Protein AF-A0A5K1DM13-F1 (afdb_monomer_lite)

Sequence (111 aa):
MDKWRLPLTCLCFLAPALALMVAAVEAAPPAVKAPAAAAAARHYVLVHGSGHGAWCWYKVHNLLRRAGQKVTALDLTSAGISPIDPNSVLTFPYYNKPLIDFLASLPPNEK

InterPro domains:
  IPR000073 Alpha/beta hydrolase fold-1 [PF12697] (45-106)
  IPR029058 Alpha/Beta hydrolase fold [G3DSA:3.40.50.1820] (37-111)
  IPR029058 Alpha/Beta hydrolase fold [SSF53474] (41-107)
  IPR045889 Methylesterase/Alpha-hydroxynitrile lyase [PTHR10992] (42-111)

Foldseek 3Di:
DDPPPDDPVPPPPPDPPPVVVVVVVPPDDPPPPPPPDPPPAAEAEAEDDPPAFLVVCVVVQVSSVVVVHHYDGGGFAPHDPHPHPPVVQPDPCNRCVRVVVVVVPDDPVRD

Secondary structure (DSSP, 8-state):
--TT---GGGSSSS-STTHHHHHTT--PPP------------EEEEE--TT--GGGGHHHHHHHHHTT-EEEEEPPTTSTT--S-GGG--SHHHHTHHHHHHHHHS-TT--

Structure (mmCIF, N/CA/C/O backbone):
data_AF-A0A5K1DM13-F1
#
_entry.id   AF-A0A5K1DM13-F1
#
loop_
_atom_site.group_PDB
_atom_site.id
_atom_site.type_symbol
_atom_site.label_atom_id
_atom_site.label_alt_id
_atom_site.label_comp_id
_atom_site.label_asym_id
_atom_site.label_entity_id
_atom_site.label_seq_id
_atom_site.pdbx_PDB_ins_code
_atom_site.Cartn_x
_atom_site.Cartn_y
_atom_site.Cartn_z
_atom_site.occupancy
_atom_site.B_iso_or_equiv
_atom_site.auth_seq_id
_atom_site.auth_comp_id
_atom_site.auth_asym_id
_atom_site.auth_atom_id
_atom_site.pdbx_PDB_model_num
ATOM 1 N N . MET A 1 1 ? -38.037 -23.693 -50.638 1.00 44.75 1 MET A N 1
ATOM 2 C CA . MET A 1 1 ? -36.674 -24.294 -50.673 1.00 44.75 1 MET A CA 1
ATOM 3 C C . MET A 1 1 ? -35.967 -23.835 -49.415 1.00 44.75 1 MET A C 1
ATOM 5 O O . MET A 1 1 ? -35.132 -22.940 -49.424 1.00 44.75 1 MET A O 1
ATOM 9 N N . ASP A 1 2 ? -36.386 -24.448 -48.316 1.00 42.16 2 ASP A N 1
ATOM 10 C CA . ASP A 1 2 ? -36.266 -23.923 -46.960 1.00 42.16 2 ASP A CA 1
ATOM 11 C C . ASP A 1 2 ? -35.182 -24.718 -46.238 1.00 42.16 2 ASP A C 1
ATOM 13 O O . ASP A 1 2 ? -35.449 -25.649 -45.483 1.00 42.16 2 ASP A O 1
ATOM 17 N N . LYS A 1 3 ? -33.923 -24.402 -46.553 1.00 56.06 3 LYS A N 1
ATOM 18 C CA . LYS A 1 3 ? -32.750 -25.182 -46.122 1.00 56.06 3 LYS A CA 1
ATOM 19 C C . LYS A 1 3 ? -32.118 -24.708 -44.805 1.00 56.06 3 LYS A C 1
ATOM 21 O O . LYS A 1 3 ? -30.935 -24.940 -44.598 1.00 56.06 3 LYS A O 1
ATOM 26 N N . TRP A 1 4 ? -32.878 -24.070 -43.910 1.00 48.12 4 TRP A N 1
ATOM 27 C CA . TRP A 1 4 ? -32.335 -23.556 -42.637 1.00 48.12 4 TRP A CA 1
ATOM 28 C C . TRP A 1 4 ? -33.182 -23.853 -41.393 1.00 48.12 4 TRP A C 1
ATOM 30 O O . TRP A 1 4 ? -33.021 -23.210 -40.360 1.00 48.12 4 TRP A O 1
ATOM 40 N N . ARG A 1 5 ? -34.040 -24.880 -41.433 1.00 51.00 5 ARG A N 1
ATOM 41 C CA . ARG A 1 5 ? -34.541 -25.506 -40.199 1.00 51.00 5 ARG A CA 1
ATOM 42 C C . ARG A 1 5 ? -33.532 -26.546 -39.714 1.00 51.00 5 ARG A C 1
ATOM 44 O O . ARG A 1 5 ? -33.714 -27.741 -39.917 1.00 51.00 5 ARG A O 1
ATOM 51 N N . LEU A 1 6 ? -32.452 -26.075 -39.097 1.00 52.53 6 LEU A N 1
ATOM 52 C CA . LEU A 1 6 ? -31.600 -26.924 -38.266 1.00 52.53 6 LEU A CA 1
ATOM 53 C C . LEU A 1 6 ? -32.337 -27.201 -36.939 1.00 52.53 6 LEU A C 1
ATOM 55 O O . LEU A 1 6 ? -32.936 -26.280 -36.379 1.00 52.53 6 LEU A O 1
ATOM 59 N N . PRO A 1 7 ? -32.356 -28.454 -36.452 1.00 45.19 7 PRO A N 1
ATOM 60 C CA . PRO A 1 7 ? -33.084 -28.829 -35.245 1.00 45.19 7 PRO A CA 1
ATOM 61 C C . PRO A 1 7 ? -32.491 -28.144 -34.007 1.00 45.19 7 PRO A C 1
ATOM 63 O O . PRO A 1 7 ? -31.273 -28.027 -33.864 1.00 45.19 7 PRO A O 1
ATOM 66 N N . LEU A 1 8 ? -33.370 -27.741 -33.082 1.00 54.38 8 LEU A N 1
ATOM 67 C CA . LEU A 1 8 ? -33.065 -27.099 -31.790 1.00 54.38 8 LEU A CA 1
ATOM 68 C C . LEU A 1 8 ? -32.115 -27.902 -30.871 1.00 54.38 8 LEU A C 1
ATOM 70 O O . LEU A 1 8 ? -31.798 -27.465 -29.771 1.00 54.38 8 LEU A O 1
ATOM 74 N N . THR A 1 9 ? -31.633 -29.060 -31.310 1.00 53.44 9 THR A N 1
ATOM 75 C CA . THR A 1 9 ? -30.739 -29.957 -30.575 1.00 53.44 9 THR A CA 1
ATOM 76 C C . THR A 1 9 ? -29.260 -29.556 -30.641 1.00 53.44 9 THR A C 1
ATOM 78 O O . THR A 1 9 ? -28.455 -30.135 -29.920 1.00 53.44 9 THR A O 1
ATOM 81 N N . CYS A 1 10 ? -28.876 -28.562 -31.453 1.00 50.81 10 CYS A N 1
ATOM 82 C CA . CYS A 1 10 ? -27.486 -28.079 -31.539 1.00 50.81 10 CYS A CA 1
ATOM 83 C C . CYS A 1 10 ? -27.151 -26.885 -30.623 1.00 50.81 10 CYS A C 1
ATOM 85 O O . CYS A 1 10 ? -26.001 -26.456 -30.604 1.00 50.81 10 CYS A O 1
ATOM 87 N N . LEU A 1 11 ? -28.100 -26.363 -29.834 1.00 55.12 11 LEU A N 1
ATOM 88 C CA . LEU A 1 11 ? -27.877 -25.186 -28.976 1.00 55.12 11 LEU A CA 1
ATOM 89 C C . LEU A 1 11 ? -27.664 -25.509 -27.482 1.00 55.12 11 LEU A C 1
ATOM 91 O O 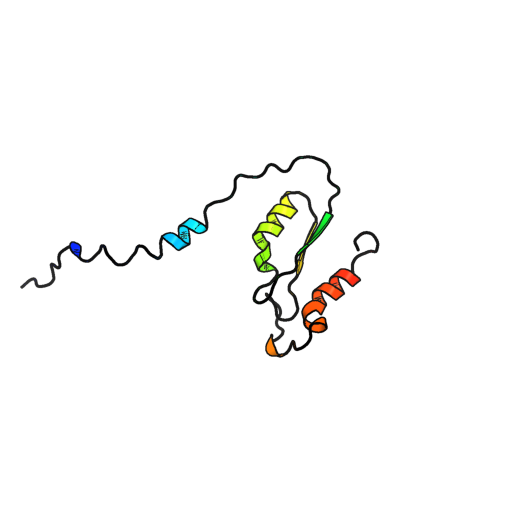. LEU A 1 11 ? -27.847 -24.636 -26.639 1.00 55.12 11 LEU A O 1
ATOM 95 N N . CYS A 1 12 ? -27.285 -26.745 -27.132 1.00 55.03 12 CYS A N 1
ATOM 96 C CA . CYS A 1 12 ? -27.191 -27.179 -25.727 1.00 55.03 12 CYS A CA 1
ATOM 97 C C . CYS A 1 12 ? -25.807 -27.661 -25.253 1.00 55.03 12 CYS A C 1
ATOM 99 O O . CYS A 1 12 ? -25.714 -28.135 -24.128 1.00 55.03 12 CYS A O 1
ATOM 101 N N . PHE A 1 13 ? -24.723 -27.525 -26.030 1.00 50.12 13 PHE A N 1
ATOM 102 C CA . PHE A 1 13 ? -23.422 -28.108 -25.636 1.00 50.12 13 PHE A CA 1
ATOM 103 C C . PHE A 1 13 ? -22.211 -27.167 -25.5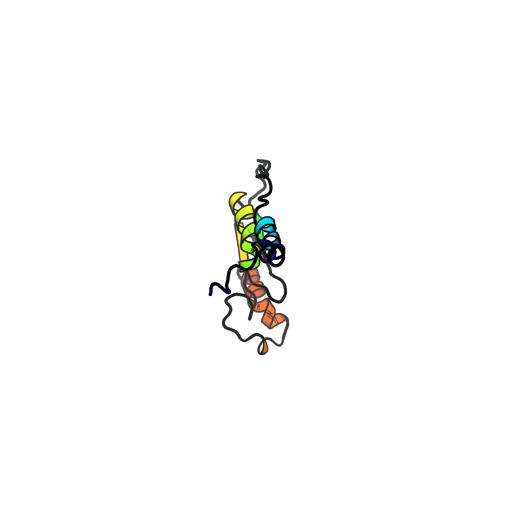69 1.00 50.12 13 PHE A C 1
ATOM 105 O O . PHE A 1 13 ? -21.089 -27.647 -25.460 1.00 50.12 13 PHE A O 1
ATOM 112 N N . LEU A 1 14 ? -22.390 -25.843 -25.540 1.00 54.66 14 LEU A N 1
ATOM 113 C CA . LEU A 1 14 ? -21.250 -24.907 -25.493 1.00 54.66 14 LEU A CA 1
ATOM 114 C C . LEU A 1 14 ? -21.439 -23.722 -24.531 1.00 54.66 14 LEU A C 1
ATOM 116 O O . LEU A 1 14 ? -21.073 -22.597 -24.854 1.00 54.66 14 LEU A O 1
ATOM 120 N N . ALA A 1 15 ? -21.985 -23.958 -23.330 1.00 54.28 15 ALA A N 1
ATOM 121 C CA . ALA A 1 15 ? -22.009 -22.919 -22.291 1.00 54.28 15 ALA A CA 1
ATOM 122 C C . ALA A 1 15 ? -22.074 -23.371 -20.805 1.00 54.28 15 ALA A C 1
ATOM 124 O O . ALA A 1 15 ? -22.755 -22.693 -20.040 1.00 54.28 15 ALA A O 1
ATOM 125 N N . PRO A 1 16 ? -21.388 -24.425 -20.299 1.00 51.12 16 PRO A N 1
ATOM 126 C CA . PRO A 1 16 ? -21.327 -24.615 -18.844 1.00 51.12 16 PRO A CA 1
ATOM 127 C C . PRO A 1 16 ? -20.092 -23.974 -18.182 1.00 51.12 16 PRO A C 1
ATOM 129 O O . PRO A 1 16 ? -20.058 -23.849 -16.964 1.00 51.12 16 PRO A O 1
ATOM 132 N N . ALA A 1 17 ? -19.079 -23.529 -18.936 1.00 53.72 17 ALA A N 1
ATOM 133 C CA . ALA A 1 17 ? -17.813 -23.095 -18.331 1.00 53.72 17 ALA A CA 1
ATOM 134 C C . ALA A 1 17 ? -17.804 -21.645 -17.805 1.00 53.72 17 ALA A C 1
ATOM 136 O O . ALA A 1 17 ? -17.032 -21.337 -16.901 1.00 53.72 17 ALA A O 1
ATOM 137 N N . LEU A 1 18 ? -18.660 -20.752 -18.319 1.00 51.59 18 LEU A N 1
ATOM 138 C CA . LEU A 1 18 ? -18.643 -19.340 -17.903 1.00 51.59 18 LEU A CA 1
ATOM 139 C C . LEU A 1 18 ? -19.599 -19.028 -16.737 1.00 51.59 18 LEU A C 1
ATOM 141 O O . LEU A 1 18 ? -19.387 -18.058 -16.015 1.00 51.59 18 LEU A O 1
ATOM 145 N N . ALA A 1 19 ? -20.596 -19.882 -16.481 1.00 48.31 19 ALA A N 1
ATOM 146 C CA . ALA A 1 19 ? -21.494 -19.727 -15.332 1.00 48.31 19 ALA A CA 1
ATOM 147 C C . ALA A 1 19 ? -20.812 -20.063 -13.988 1.00 48.31 19 ALA A C 1
ATOM 149 O O . ALA A 1 19 ? -21.194 -19.526 -12.949 1.00 48.31 19 ALA A O 1
ATOM 150 N N . LEU A 1 20 ? -19.760 -20.892 -13.998 1.00 44.53 20 LEU A N 1
ATOM 151 C CA . LEU A 1 20 ? -19.045 -21.276 -12.776 1.00 44.53 20 LEU A CA 1
ATOM 152 C C . LEU A 1 20 ? -18.104 -20.175 -12.254 1.00 44.53 20 LEU A C 1
ATOM 154 O O . LEU A 1 20 ? -17.823 -20.126 -11.060 1.00 44.53 20 LEU A O 1
ATOM 158 N N . MET A 1 21 ? -17.669 -19.247 -13.112 1.00 45.84 21 MET A N 1
ATOM 159 C CA . MET A 1 21 ? -16.807 -18.135 -12.689 1.00 45.84 21 MET A CA 1
ATOM 160 C C . MET A 1 21 ? -17.585 -16.970 -12.056 1.00 45.84 21 MET A C 1
ATOM 162 O O . MET A 1 21 ? -17.007 -16.210 -11.285 1.00 45.84 21 MET A O 1
ATOM 166 N N . VAL A 1 22 ? -18.895 -16.848 -12.315 1.00 53.75 22 VAL A N 1
ATOM 167 C CA . VAL A 1 22 ? -19.738 -15.797 -11.709 1.00 53.75 22 VAL A CA 1
ATOM 168 C C . VAL A 1 22 ? -20.263 -16.212 -10.328 1.00 53.75 22 VAL A C 1
ATOM 170 O O . VAL A 1 22 ? -20.298 -15.390 -9.417 1.00 53.75 22 VAL A O 1
ATOM 173 N N . ALA A 1 23 ? -20.580 -17.493 -10.107 1.00 47.44 23 ALA A N 1
ATOM 174 C CA . ALA A 1 23 ? -21.112 -17.960 -8.820 1.00 47.44 23 ALA A CA 1
ATOM 175 C C . ALA A 1 23 ? -20.086 -17.940 -7.665 1.00 47.44 23 ALA A C 1
ATOM 177 O O . ALA A 1 23 ? -20.467 -17.836 -6.501 1.00 47.44 23 ALA A O 1
ATOM 178 N N . ALA A 1 24 ? -18.781 -17.985 -7.957 1.00 48.62 24 ALA A N 1
ATOM 179 C CA . ALA A 1 24 ? -17.738 -17.924 -6.926 1.00 48.62 24 ALA A CA 1
ATOM 180 C C . ALA A 1 24 ? -17.545 -16.513 -6.322 1.00 48.62 24 ALA A C 1
ATOM 182 O O . ALA A 1 24 ? -16.885 -16.366 -5.293 1.00 48.62 24 ALA A O 1
ATOM 183 N N . VAL A 1 25 ? -18.123 -15.474 -6.939 1.00 49.62 25 VAL A N 1
ATOM 184 C CA . VAL A 1 25 ? -18.057 -14.078 -6.468 1.00 49.62 25 VAL A CA 1
ATOM 185 C C . VAL A 1 25 ? -19.177 -13.716 -5.485 1.00 49.62 25 VAL A C 1
ATOM 187 O O . VAL A 1 25 ? -19.100 -12.659 -4.863 1.00 49.62 25 VAL A O 1
ATOM 190 N N . GLU A 1 26 ? -20.168 -14.584 -5.263 1.00 48.12 26 GLU A N 1
ATOM 191 C CA . GLU A 1 26 ? -21.344 -14.257 -4.443 1.00 48.12 26 GLU A CA 1
ATOM 192 C C . GLU A 1 26 ? -21.611 -15.274 -3.328 1.00 48.12 26 GLU A C 1
ATOM 194 O O . GLU A 1 26 ? -22.731 -15.690 -3.066 1.00 48.12 26 GLU A O 1
ATOM 199 N N . ALA A 1 27 ? -20.559 -15.649 -2.606 1.00 43.78 27 ALA A N 1
ATOM 200 C CA . ALA A 1 27 ? -20.708 -16.104 -1.230 1.00 43.78 27 ALA A CA 1
ATOM 201 C C . ALA A 1 27 ? -20.093 -15.038 -0.321 1.00 43.78 27 ALA A C 1
ATOM 203 O O . ALA A 1 27 ? -18.929 -15.114 0.077 1.00 43.78 27 ALA A O 1
ATOM 204 N N . ALA A 1 28 ? -20.868 -13.989 -0.036 1.00 51.25 28 ALA A N 1
ATOM 205 C CA . ALA A 1 28 ? -20.548 -13.088 1.059 1.00 51.25 28 ALA A CA 1
ATOM 206 C C . ALA A 1 28 ? -20.591 -13.912 2.359 1.00 51.25 28 ALA A C 1
ATOM 208 O O . ALA A 1 28 ? -21.643 -14.475 2.673 1.00 51.25 28 ALA A O 1
ATOM 209 N N . PRO A 1 29 ? -19.484 -14.035 3.115 1.00 63.75 29 PRO A N 1
ATOM 210 C CA . PRO A 1 29 ? -19.546 -14.694 4.409 1.00 63.75 29 PRO A CA 1
ATOM 211 C C . PRO A 1 29 ? -20.544 -13.949 5.310 1.00 63.75 29 PRO A C 1
ATOM 213 O O . PRO A 1 29 ? -20.668 -12.721 5.195 1.00 63.75 29 PRO A O 1
ATOM 216 N N . PRO A 1 30 ? -21.258 -14.659 6.205 1.00 50.00 30 PRO A N 1
ATOM 217 C CA . PRO A 1 30 ? -22.161 -14.024 7.154 1.00 50.00 30 PRO A CA 1
ATOM 218 C C . PRO A 1 30 ? -21.398 -12.941 7.913 1.00 50.00 30 PRO A C 1
ATOM 220 O O . PRO A 1 30 ? -20.237 -13.130 8.282 1.00 50.00 30 PRO A O 1
ATOM 223 N N . ALA A 1 31 ? -22.042 -11.789 8.109 1.00 58.72 31 ALA A N 1
ATOM 224 C CA . ALA A 1 31 ? -21.478 -10.679 8.857 1.00 58.72 31 ALA A CA 1
ATOM 225 C C . ALA A 1 31 ? -21.026 -11.179 10.235 1.00 58.72 31 ALA A C 1
ATOM 227 O O . ALA A 1 31 ? -21.840 -11.388 11.134 1.00 58.72 31 ALA A O 1
ATOM 228 N N . VAL A 1 32 ? -19.718 -11.386 10.394 1.00 51.97 32 VAL A N 1
ATOM 229 C CA . VAL A 1 32 ? -19.114 -11.664 11.690 1.00 51.97 32 VAL A CA 1
ATOM 230 C C . VAL A 1 32 ? -19.376 -10.424 12.533 1.00 51.97 32 VAL A C 1
ATOM 232 O O . VAL A 1 32 ? -18.785 -9.367 12.306 1.00 51.97 32 VAL A O 1
ATOM 235 N N . LYS A 1 33 ? -20.318 -10.527 13.473 1.00 50.03 33 LYS A N 1
ATOM 236 C CA . LYS A 1 33 ? -20.508 -9.513 14.503 1.00 50.03 33 LYS A CA 1
ATOM 237 C C . LYS A 1 33 ? -19.242 -9.549 15.348 1.00 50.03 33 LYS A C 1
ATOM 239 O O . LYS A 1 33 ? -19.056 -10.465 16.145 1.00 50.03 33 LYS A O 1
ATOM 244 N N . ALA A 1 34 ? -18.340 -8.604 15.092 1.00 53.25 34 ALA A N 1
ATOM 245 C CA . ALA A 1 34 ? -17.117 -8.472 15.862 1.00 53.25 34 ALA A CA 1
ATOM 246 C C . ALA A 1 34 ? -17.496 -8.391 17.351 1.00 53.25 34 ALA A C 1
ATOM 248 O O . ALA A 1 34 ? -18.416 -7.634 17.690 1.00 53.25 34 ALA A O 1
ATOM 249 N N . PRO A 1 35 ? -16.861 -9.178 18.236 1.00 50.19 35 PRO A N 1
ATOM 250 C CA . PRO A 1 35 ? -17.095 -9.035 19.659 1.00 50.19 35 PRO A CA 1
ATOM 251 C C . PRO A 1 35 ? -16.763 -7.596 20.054 1.00 50.19 35 PRO A C 1
ATOM 253 O O . PRO A 1 35 ? -15.656 -7.111 19.823 1.00 50.19 35 PRO A O 1
ATOM 256 N N . ALA A 1 36 ? -17.753 -6.912 20.627 1.00 53.78 36 ALA A N 1
ATOM 257 C CA . ALA A 1 36 ? -17.595 -5.609 21.247 1.00 53.78 36 ALA A CA 1
ATOM 258 C C . ALA A 1 36 ? -16.839 -5.784 22.571 1.00 53.78 36 ALA A C 1
ATOM 260 O O . ALA A 1 36 ? -17.405 -5.701 23.654 1.00 53.78 36 ALA A O 1
ATOM 261 N N . ALA A 1 37 ? -15.550 -6.081 22.473 1.00 50.28 37 ALA A N 1
ATOM 262 C CA . ALA A 1 37 ? -14.594 -5.761 23.512 1.00 50.28 37 ALA A CA 1
ATOM 263 C C . ALA A 1 37 ? -13.801 -4.572 22.981 1.00 50.28 37 ALA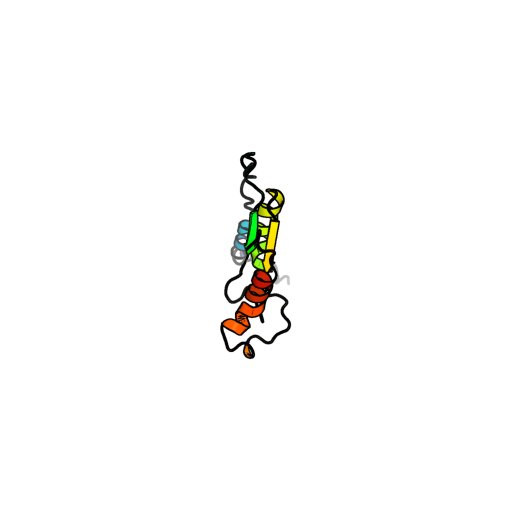 A C 1
ATOM 265 O O . ALA A 1 37 ? -13.390 -4.583 21.821 1.00 50.28 37 ALA A O 1
ATOM 266 N N . ALA A 1 38 ? -13.619 -3.543 23.804 1.00 52.84 38 ALA A N 1
ATOM 267 C CA . ALA A 1 38 ? -12.782 -2.387 23.513 1.00 52.84 38 ALA A CA 1
ATOM 268 C C . ALA A 1 38 ? -11.307 -2.815 23.379 1.00 52.84 38 ALA A C 1
ATOM 270 O O . ALA A 1 38 ? -10.469 -2.534 24.230 1.00 52.84 38 ALA A O 1
ATOM 271 N N . ALA A 1 39 ? -10.982 -3.564 22.328 1.00 59.19 39 ALA A N 1
ATOM 272 C CA . ALA A 1 39 ? -9.622 -3.788 21.900 1.00 59.19 39 ALA A CA 1
ATOM 273 C C . ALA A 1 39 ? -9.114 -2.435 21.407 1.00 59.19 39 ALA A C 1
ATOM 275 O O . ALA A 1 39 ? -9.687 -1.872 20.473 1.00 59.19 39 ALA A O 1
ATOM 276 N N . ALA A 1 40 ? -8.085 -1.902 22.070 1.00 74.62 40 ALA A N 1
ATOM 277 C CA . ALA A 1 40 ? -7.421 -0.670 21.664 1.00 74.62 40 ALA A CA 1
ATOM 278 C C . ALA A 1 40 ? -7.231 -0.664 20.140 1.00 74.62 40 ALA A C 1
ATOM 280 O O . ALA A 1 40 ? -6.760 -1.657 19.575 1.00 74.62 40 ALA A O 1
ATOM 281 N N . ALA A 1 41 ? -7.660 0.416 19.483 1.00 84.19 41 ALA A N 1
ATOM 282 C CA . ALA A 1 41 ? -7.572 0.537 18.036 1.00 84.19 41 ALA A CA 1
ATOM 283 C C . ALA A 1 41 ? -6.106 0.378 17.611 1.00 84.19 41 ALA A C 1
ATOM 285 O O . ALA A 1 41 ? -5.253 1.178 17.994 1.00 84.19 41 ALA A O 1
ATOM 286 N N . ARG A 1 42 ? -5.808 -0.681 16.854 1.00 90.56 42 ARG A N 1
ATOM 287 C CA . ARG A 1 42 ? -4.472 -0.946 16.313 1.00 90.56 42 ARG A CA 1
ATOM 288 C C . ARG A 1 42 ? -4.361 -0.374 14.907 1.00 90.56 42 ARG A C 1
ATOM 290 O O . ARG A 1 42 ? -5.358 -0.266 14.185 1.00 90.56 42 ARG A O 1
ATOM 297 N N . HIS A 1 43 ? -3.136 -0.034 14.518 1.00 94.94 43 HIS A N 1
ATOM 298 C CA . HIS A 1 43 ? -2.808 0.333 13.147 1.00 94.94 43 HIS A CA 1
ATOM 299 C C . HIS A 1 43 ? -2.268 -0.890 12.405 1.00 94.94 43 HIS A C 1
ATOM 301 O O . HIS A 1 43 ? -1.203 -1.402 12.726 1.00 94.94 43 HIS A O 1
ATOM 307 N N . TYR A 1 44 ? -3.018 -1.370 11.417 1.00 95.62 44 TYR A N 1
ATOM 308 C CA . TYR A 1 44 ? -2.597 -2.445 10.524 1.00 95.62 44 TYR A CA 1
ATOM 309 C C . TYR A 1 44 ? -1.944 -1.873 9.268 1.00 95.62 44 TYR A C 1
ATOM 311 O O . TYR A 1 44 ? -2.528 -1.025 8.589 1.00 95.62 44 TYR A O 1
ATOM 319 N N . VAL A 1 45 ? -0.765 -2.383 8.928 1.00 96.94 45 VAL A N 1
ATOM 320 C CA . VAL A 1 45 ? -0.054 -2.059 7.687 1.00 96.94 45 VAL A CA 1
ATOM 321 C C . VAL A 1 45 ? -0.085 -3.299 6.803 1.00 96.94 45 VAL A C 1
ATOM 323 O O . V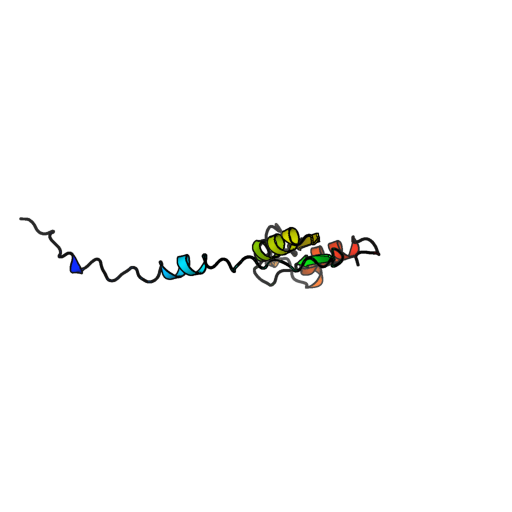AL A 1 45 ? 0.449 -4.342 7.173 1.00 96.94 45 VAL A O 1
ATOM 326 N N . LEU A 1 46 ? -0.766 -3.213 5.663 1.00 97.81 46 LEU A N 1
ATOM 327 C CA . LEU A 1 46 ? -0.966 -4.330 4.745 1.00 97.81 46 LEU A CA 1
ATOM 328 C C . LEU A 1 46 ? 0.032 -4.232 3.591 1.00 97.81 46 LEU A C 1
ATOM 330 O O . LEU A 1 46 ? 0.040 -3.247 2.848 1.00 97.81 46 LEU A O 1
ATOM 334 N N . VAL A 1 47 ? 0.848 -5.274 3.442 1.00 97.50 47 VAL A N 1
ATOM 335 C CA . VAL A 1 47 ? 1.891 -5.388 2.415 1.00 97.50 47 VAL A CA 1
ATOM 336 C C . VAL A 1 47 ? 1.501 -6.509 1.457 1.00 97.50 47 VAL A C 1
ATOM 338 O O . VAL A 1 47 ? 1.152 -7.606 1.888 1.00 97.50 47 VAL A O 1
ATOM 341 N N . HIS A 1 48 ? 1.478 -6.225 0.157 1.00 97.50 48 HIS A N 1
ATOM 342 C CA . HIS A 1 48 ? 1.104 -7.200 -0.871 1.00 97.50 48 HIS A CA 1
ATOM 343 C C . HIS A 1 48 ? 2.284 -8.106 -1.274 1.00 97.50 48 HIS A C 1
ATOM 345 O O . HIS A 1 48 ? 3.446 -7.805 -1.010 1.00 97.50 48 HIS A O 1
ATOM 351 N N . GLY A 1 49 ? 1.976 -9.218 -1.950 1.00 94.12 49 GLY A N 1
ATOM 352 C CA . GLY A 1 49 ? 2.970 -10.106 -2.567 1.00 94.12 49 GLY A CA 1
ATOM 353 C C . GLY A 1 49 ? 3.342 -9.704 -4.001 1.00 94.12 49 GLY A C 1
ATOM 354 O O . GLY A 1 49 ? 2.864 -8.697 -4.523 1.00 94.12 49 GLY A O 1
ATOM 355 N N . SER A 1 50 ? 4.178 -10.512 -4.660 1.00 91.38 50 SER A N 1
ATOM 356 C CA . SER A 1 50 ? 4.573 -10.291 -6.062 1.00 91.38 50 SER A CA 1
ATOM 357 C C . SER A 1 50 ? 3.368 -10.322 -7.015 1.00 91.38 50 SER A C 1
ATOM 359 O O . SER A 1 50 ? 2.419 -11.080 -6.799 1.00 91.38 50 SER A O 1
ATOM 361 N N . GLY A 1 51 ? 3.390 -9.483 -8.056 1.00 93.31 51 GLY A N 1
ATOM 362 C CA . GLY A 1 51 ? 2.323 -9.383 -9.065 1.00 93.31 51 GLY A CA 1
ATOM 363 C C . GLY A 1 51 ? 1.025 -8.721 -8.584 1.00 93.31 51 GLY A C 1
ATOM 364 O O . GLY A 1 51 ? 0.029 -8.734 -9.301 1.00 93.31 51 GLY A O 1
ATOM 365 N N . HIS A 1 52 ? 1.020 -8.154 -7.378 1.00 97.00 52 HIS A N 1
ATOM 366 C CA . HIS A 1 52 ? -0.131 -7.483 -6.777 1.00 97.00 52 HIS A CA 1
ATOM 367 C C . HIS A 1 52 ? 0.215 -6.033 -6.417 1.00 97.00 52 HIS A C 1
ATOM 369 O O . HIS A 1 52 ? 1.312 -5.557 -6.687 1.00 97.00 52 HIS A O 1
ATOM 375 N N . GLY A 1 53 ? -0.739 -5.329 -5.819 1.00 97.25 53 GLY A N 1
ATOM 376 C CA . GLY A 1 53 ? -0.572 -4.008 -5.219 1.00 97.25 53 GLY A CA 1
ATOM 377 C C . GLY A 1 53 ? -1.506 -3.869 -4.018 1.00 97.25 53 GLY A C 1
ATOM 378 O O . GLY A 1 53 ? -2.204 -4.818 -3.653 1.00 97.25 53 GLY A O 1
ATOM 379 N N . ALA A 1 54 ? -1.596 -2.680 -3.437 1.00 97.94 54 ALA A N 1
ATOM 380 C CA . ALA A 1 54 ? -2.502 -2.336 -2.345 1.00 97.94 54 ALA A CA 1
ATOM 381 C C . ALA A 1 54 ? -3.962 -2.726 -2.638 1.00 97.94 54 ALA A C 1
ATOM 383 O O . ALA A 1 54 ? -4.712 -3.089 -1.728 1.00 97.94 54 ALA A O 1
ATOM 384 N N . TRP A 1 55 ? -4.359 -2.709 -3.914 1.00 97.44 55 TRP A N 1
ATOM 385 C CA . TRP A 1 55 ? -5.697 -3.076 -4.381 1.00 97.44 55 TRP A CA 1
ATOM 386 C C . TRP A 1 55 ? -6.132 -4.491 -3.968 1.00 97.44 55 TRP A C 1
ATOM 388 O O . TRP A 1 55 ? -7.323 -4.706 -3.725 1.00 97.44 55 TRP A O 1
ATOM 398 N N . CYS A 1 56 ? -5.208 -5.450 -3.815 1.00 97.94 56 CYS A N 1
ATOM 399 C CA . CYS A 1 56 ? -5.567 -6.822 -3.436 1.00 97.94 56 CYS A CA 1
ATOM 400 C C . CYS A 1 56 ? -6.151 -6.900 -2.015 1.00 97.94 56 CYS A C 1
ATOM 402 O O . CYS A 1 56 ? -6.901 -7.821 -1.689 1.00 97.94 56 CYS A O 1
ATOM 404 N N . TRP A 1 57 ? -5.872 -5.896 -1.180 1.00 98.12 57 TRP A N 1
ATOM 405 C CA . TRP A 1 57 ? -6.351 -5.812 0.194 1.00 98.12 57 TRP A CA 1
ATOM 406 C C . TRP A 1 57 ? -7.721 -5.154 0.346 1.00 98.12 57 TRP A C 1
ATOM 408 O O . TRP A 1 57 ? -8.200 -5.048 1.473 1.00 98.12 57 TRP A O 1
ATOM 418 N N . TYR A 1 58 ? -8.392 -4.751 -0.739 1.00 97.19 58 TYR A N 1
ATOM 419 C CA . TYR A 1 58 ? -9.651 -3.997 -0.679 1.00 97.19 58 TYR A CA 1
ATOM 420 C C . TYR A 1 58 ? -10.683 -4.590 0.299 1.00 97.19 58 TYR A C 1
ATOM 422 O O . TYR A 1 58 ? -11.219 -3.876 1.149 1.00 97.19 58 TYR A O 1
ATOM 430 N N . LYS A 1 59 ? -10.940 -5.905 0.240 1.00 97.25 59 LYS A N 1
ATOM 431 C CA . LYS A 1 59 ? -11.930 -6.558 1.119 1.00 97.25 59 LYS A CA 1
ATOM 432 C C . LYS A 1 59 ? -11.502 -6.516 2.592 1.00 97.25 59 LYS A C 1
ATOM 434 O O . LYS A 1 59 ? -12.279 -6.093 3.446 1.00 97.25 59 LYS A O 1
ATOM 439 N N . VAL A 1 60 ? -10.260 -6.904 2.883 1.00 97.12 60 VAL A N 1
ATOM 440 C CA . VAL A 1 60 ? -9.707 -6.956 4.250 1.00 97.12 60 VAL A CA 1
ATOM 441 C C . VAL A 1 60 ? -9.609 -5.559 4.859 1.00 97.12 60 VAL A C 1
ATOM 443 O O . VAL A 1 60 ? -10.027 -5.348 5.995 1.00 97.12 60 VAL A O 1
ATOM 446 N N . HIS A 1 61 ? -9.135 -4.587 4.082 1.00 96.94 61 HIS A N 1
ATOM 447 C CA . HIS A 1 61 ? -9.039 -3.191 4.485 1.00 96.94 61 HIS A CA 1
ATOM 448 C C . HIS A 1 61 ? -10.403 -2.641 4.923 1.00 96.94 61 HIS A C 1
ATOM 450 O O . HIS A 1 61 ? -10.520 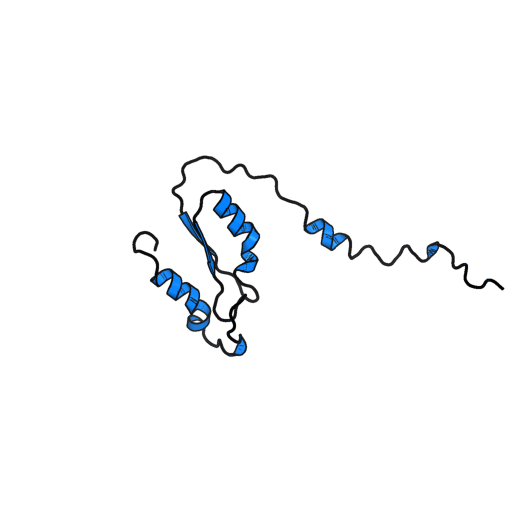-2.049 5.996 1.00 96.94 61 HIS A O 1
ATOM 456 N N . ASN A 1 62 ? -11.458 -2.888 4.140 1.00 96.62 62 ASN A N 1
ATOM 457 C CA . ASN A 1 62 ? -12.810 -2.456 4.495 1.00 96.62 62 ASN A CA 1
ATOM 458 C C . ASN A 1 62 ? -13.341 -3.153 5.755 1.00 96.62 62 ASN A C 1
ATOM 460 O O . ASN A 1 62 ? -13.957 -2.498 6.594 1.00 96.62 62 ASN A O 1
ATOM 464 N N . LEU A 1 63 ? -13.096 -4.456 5.920 1.00 96.94 63 LEU A N 1
ATOM 465 C CA . LEU A 1 63 ? -13.517 -5.192 7.118 1.00 96.94 63 LEU A CA 1
ATOM 466 C C . LEU A 1 63 ? -12.845 -4.650 8.386 1.00 96.94 63 LEU A C 1
ATOM 468 O O . LEU A 1 63 ? -13.529 -4.368 9.368 1.00 96.94 63 LEU A O 1
ATOM 472 N N . LEU A 1 64 ? -11.529 -4.436 8.346 1.00 95.69 64 LEU A N 1
ATOM 473 C CA . LEU A 1 64 ? -10.765 -3.899 9.473 1.00 95.69 64 LEU A CA 1
ATOM 474 C C . LEU A 1 64 ? -11.178 -2.461 9.817 1.00 95.69 64 LEU A C 1
ATOM 476 O O . LEU A 1 64 ? -11.378 -2.144 10.989 1.00 95.69 64 LEU A O 1
ATOM 480 N N . ARG A 1 65 ? -11.393 -1.606 8.808 1.00 94.88 65 ARG A N 1
ATOM 481 C CA . ARG A 1 65 ? -11.896 -0.242 9.033 1.00 94.88 65 ARG A CA 1
ATOM 482 C C . ARG A 1 65 ? -13.291 -0.230 9.648 1.00 94.88 65 ARG A C 1
ATOM 484 O O . ARG A 1 65 ? -13.544 0.553 10.558 1.00 94.88 65 ARG A O 1
ATOM 491 N N . ARG A 1 66 ? -14.188 -1.115 9.202 1.00 95.06 66 ARG A N 1
ATOM 492 C CA . ARG A 1 66 ? -15.527 -1.278 9.801 1.00 95.06 66 ARG A CA 1
ATOM 493 C C . ARG A 1 66 ? -15.467 -1.779 11.245 1.00 95.06 66 ARG A C 1
ATOM 495 O O . ARG A 1 66 ? -16.345 -1.443 12.027 1.00 95.06 66 ARG A O 1
ATOM 502 N N . ALA A 1 67 ? -14.431 -2.535 11.601 1.00 92.88 67 ALA A N 1
ATOM 503 C CA . ALA A 1 67 ? -14.147 -2.959 12.971 1.00 92.88 67 ALA A CA 1
ATOM 504 C C . ALA A 1 67 ? -13.434 -1.878 13.820 1.00 92.88 67 ALA A C 1
ATOM 506 O O . ALA A 1 67 ? -12.919 -2.182 14.896 1.00 92.88 67 ALA A O 1
ATOM 507 N N . GLY A 1 68 ? -13.367 -0.628 13.343 1.00 93.50 68 GLY A N 1
ATOM 508 C CA . GLY A 1 68 ? -12.793 0.503 14.079 1.00 93.50 68 GLY A CA 1
ATOM 509 C C . GLY A 1 68 ? -11.262 0.534 14.117 1.00 93.50 68 GLY A C 1
ATOM 510 O O . GLY A 1 68 ? -10.693 1.244 14.941 1.00 93.50 68 GLY A O 1
ATOM 511 N N . GLN A 1 69 ? -10.583 -0.233 13.260 1.00 95.12 69 GLN A N 1
ATOM 512 C CA . GLN A 1 69 ? -9.121 -0.267 13.205 1.00 95.12 69 GLN A CA 1
ATOM 513 C C . GLN A 1 69 ? -8.577 0.759 12.201 1.00 95.12 69 GLN A C 1
ATOM 515 O O . GLN A 1 69 ? -9.191 1.017 11.159 1.00 95.12 69 GLN A O 1
ATOM 520 N N . LYS A 1 70 ? -7.393 1.313 12.480 1.00 94.50 70 LYS A N 1
ATOM 521 C CA . LYS A 1 70 ? -6.637 2.120 11.511 1.00 94.50 70 LYS A CA 1
ATOM 522 C C . LYS A 1 70 ? -5.935 1.154 10.559 1.00 94.50 70 LYS A C 1
ATOM 524 O O . LYS A 1 70 ? -5.342 0.174 11.001 1.00 94.50 70 LYS A O 1
ATOM 529 N N . VAL A 1 71 ? -6.020 1.387 9.254 1.00 96.56 71 VAL A N 1
ATOM 530 C CA . VAL A 1 71 ? -5.444 0.480 8.252 1.00 96.56 71 VAL A CA 1
ATOM 531 C C . VAL A 1 71 ? -4.791 1.294 7.152 1.00 96.56 71 VAL A C 1
ATOM 533 O O . VAL A 1 71 ? -5.408 2.220 6.631 1.00 96.56 71 VAL A O 1
ATOM 536 N N . THR A 1 72 ? -3.573 0.919 6.781 1.00 97.38 72 THR A N 1
ATOM 537 C CA . THR A 1 72 ? -2.865 1.441 5.613 1.00 97.38 72 THR A CA 1
ATOM 538 C C . THR A 1 72 ? -2.499 0.270 4.714 1.00 97.38 72 THR A C 1
ATOM 540 O O . THR A 1 72 ? -1.823 -0.652 5.158 1.00 97.38 72 THR A O 1
ATOM 543 N N . ALA A 1 73 ? -2.939 0.292 3.459 1.00 97.88 73 ALA A N 1
ATOM 544 C CA . ALA A 1 73 ? -2.448 -0.615 2.425 1.00 97.88 73 ALA A CA 1
ATOM 545 C C . ALA A 1 73 ? -1.467 0.160 1.541 1.00 97.88 73 ALA A C 1
ATOM 547 O O . ALA A 1 73 ? -1.793 1.262 1.100 1.00 97.88 73 ALA A O 1
ATOM 548 N N . LEU A 1 74 ? -0.270 -0.385 1.334 1.00 97.38 74 LEU A N 1
ATOM 549 C CA . LEU A 1 74 ? 0.803 0.278 0.589 1.00 97.38 74 LEU A CA 1
ATOM 550 C C . LEU A 1 74 ? 1.012 -0.397 -0.762 1.00 97.38 74 LEU A C 1
ATOM 552 O O . LEU A 1 74 ? 0.935 -1.620 -0.852 1.00 97.38 74 LEU A O 1
ATOM 556 N N . ASP A 1 75 ? 1.318 0.402 -1.779 1.00 98.00 75 ASP A N 1
ATOM 557 C CA . ASP A 1 75 ? 1.929 -0.074 -3.017 1.00 98.00 75 ASP A CA 1
ATOM 558 C C . ASP A 1 75 ? 3.451 0.002 -2.864 1.00 98.00 75 ASP A C 1
ATOM 560 O O . ASP A 1 75 ? 4.001 1.054 -2.522 1.00 98.00 75 ASP A O 1
ATOM 564 N N . LEU A 1 76 ? 4.134 -1.123 -3.080 1.00 98.06 76 LEU A N 1
ATOM 565 C CA . LEU A 1 76 ? 5.594 -1.164 -3.135 1.00 98.06 76 LEU A CA 1
ATOM 566 C C . LEU A 1 76 ? 6.106 -0.560 -4.454 1.00 98.06 76 LEU A C 1
ATOM 568 O O . LEU A 1 76 ? 5.337 -0.281 -5.378 1.00 98.06 76 LEU A O 1
ATOM 572 N N . THR A 1 77 ? 7.415 -0.316 -4.545 1.00 97.81 77 THR A N 1
ATOM 573 C CA . THR A 1 77 ? 8.024 0.220 -5.774 1.00 97.81 77 THR A CA 1
ATOM 574 C C . THR A 1 77 ? 7.704 -0.716 -6.939 1.00 97.81 77 THR A C 1
ATOM 576 O O . THR A 1 77 ? 7.832 -1.924 -6.775 1.00 97.81 77 THR A O 1
ATOM 579 N N . SER A 1 78 ? 7.289 -0.145 -8.078 1.00 97.38 78 SER A N 1
ATOM 580 C CA . SER A 1 78 ? 6.835 -0.834 -9.302 1.00 97.38 78 SER A CA 1
ATOM 581 C C . SER A 1 78 ? 5.585 -1.716 -9.183 1.00 97.38 78 SER A C 1
ATOM 583 O O . SER A 1 78 ? 5.223 -2.412 -10.132 1.00 97.38 78 SER A O 1
ATOM 585 N N . ALA A 1 79 ? 4.883 -1.662 -8.051 1.00 97.25 79 ALA A N 1
ATOM 586 C CA . ALA A 1 79 ? 3.655 -2.409 -7.818 1.00 97.25 79 ALA A CA 1
ATOM 587 C C . ALA A 1 79 ? 2.401 -1.522 -7.880 1.00 97.25 79 ALA A C 1
ATOM 589 O O . ALA A 1 79 ? 2.462 -0.306 -7.685 1.00 97.25 79 ALA A O 1
ATOM 590 N N . GLY A 1 80 ? 1.243 -2.142 -8.124 1.00 96.25 80 GLY A N 1
ATOM 591 C CA . GLY A 1 80 ? -0.052 -1.457 -8.140 1.00 96.25 80 GLY A CA 1
ATOM 592 C C . GLY A 1 80 ? -0.098 -0.266 -9.097 1.00 96.25 80 GLY A C 1
ATOM 593 O O . GLY A 1 80 ? 0.000 -0.448 -10.306 1.00 96.25 80 GLY A O 1
ATOM 594 N N . ILE A 1 81 ? -0.285 0.942 -8.556 1.00 96.62 81 ILE A N 1
ATOM 595 C CA . ILE A 1 81 ? -0.342 2.192 -9.339 1.00 96.62 81 ILE A CA 1
ATOM 596 C C . ILE A 1 81 ? 1.017 2.898 -9.479 1.00 96.62 81 ILE A C 1
ATOM 598 O O . ILE A 1 81 ? 1.077 4.020 -9.985 1.00 96.62 81 ILE A O 1
ATOM 602 N N . SER A 1 82 ? 2.105 2.291 -8.996 1.00 96.31 82 SER A N 1
ATOM 603 C CA . SER A 1 82 ? 3.446 2.864 -9.104 1.00 96.31 82 SER A CA 1
ATOM 604 C C . SER A 1 82 ? 3.836 3.040 -10.580 1.00 96.31 82 SER A C 1
ATOM 606 O O . SER A 1 82 ? 3.758 2.077 -11.341 1.00 96.31 82 SER A O 1
ATOM 608 N N . PRO A 1 83 ? 4.302 4.229 -11.007 1.00 96.25 83 PRO A N 1
ATOM 609 C CA . PRO A 1 83 ? 4.709 4.469 -12.395 1.00 96.25 83 PRO A CA 1
ATOM 610 C C . PRO A 1 83 ? 6.108 3.917 -12.720 1.00 96.25 83 PRO A C 1
ATOM 612 O O . PRO A 1 83 ? 6.599 4.097 -13.831 1.00 96.25 83 PRO A O 1
ATOM 615 N N . ILE A 1 84 ? 6.789 3.315 -11.742 1.00 97.19 84 ILE A N 1
ATOM 616 C CA . ILE A 1 84 ? 8.163 2.833 -11.882 1.00 97.19 84 ILE A CA 1
ATOM 617 C C . ILE A 1 84 ? 8.148 1.519 -12.659 1.00 97.19 84 ILE A C 1
ATOM 619 O O . ILE A 1 84 ? 7.461 0.579 -12.267 1.00 97.19 84 ILE A O 1
ATOM 623 N N . ASP A 1 85 ? 8.937 1.443 -13.732 1.00 96.75 85 ASP A N 1
ATOM 624 C CA . ASP A 1 85 ? 9.098 0.217 -14.515 1.00 96.75 85 ASP A CA 1
ATOM 625 C C . ASP A 1 85 ? 9.621 -0.927 -13.623 1.00 96.75 85 ASP A C 1
ATOM 627 O O . ASP A 1 85 ? 10.699 -0.789 -13.032 1.00 96.75 85 ASP A O 1
ATOM 631 N N . PRO A 1 86 ? 8.915 -2.070 -13.531 1.00 94.56 86 PRO A N 1
ATOM 632 C CA . PRO A 1 86 ? 9.365 -3.222 -12.758 1.00 94.56 86 PRO A CA 1
ATOM 633 C C . PRO A 1 86 ? 10.755 -3.727 -13.138 1.00 94.56 86 PRO A C 1
ATOM 635 O O . PRO A 1 86 ? 11.489 -4.175 -12.258 1.00 94.56 86 PRO A O 1
ATOM 638 N N . ASN A 1 87 ? 11.157 -3.597 -14.405 1.00 96.31 87 ASN A N 1
ATOM 639 C CA . ASN A 1 87 ? 12.478 -4.038 -14.862 1.00 96.31 87 ASN A CA 1
ATOM 640 C C . ASN A 1 87 ? 13.615 -3.151 -14.333 1.00 96.31 87 ASN A C 1
ATOM 642 O O . ASN A 1 87 ? 14.773 -3.565 -14.325 1.00 96.31 87 ASN A O 1
ATOM 646 N N . SER A 1 88 ? 13.295 -1.944 -13.861 1.00 96.62 88 SER A N 1
ATOM 647 C CA . SER A 1 88 ? 14.263 -1.034 -13.242 1.00 96.62 88 SER A CA 1
ATOM 648 C C . SER A 1 88 ? 14.513 -1.335 -11.755 1.00 96.62 88 SER A C 1
ATOM 650 O O . SER A 1 88 ? 15.487 -0.850 -11.174 1.00 96.62 88 SER A O 1
ATOM 652 N N . VAL A 1 89 ? 13.669 -2.159 -11.117 1.00 96.31 89 VAL A N 1
ATOM 653 C CA . VAL A 1 89 ? 13.742 -2.456 -9.679 1.00 96.31 89 VAL A CA 1
ATOM 654 C C . VAL A 1 89 ? 14.570 -3.715 -9.428 1.00 96.31 89 VAL A C 1
ATOM 656 O O . VAL A 1 89 ? 14.052 -4.815 -9.275 1.00 96.31 89 VAL A O 1
ATOM 659 N N . LEU A 1 90 ? 15.891 -3.543 -9.359 1.00 96.12 90 LEU A N 1
ATOM 660 C CA . LEU A 1 90 ? 16.842 -4.664 -9.286 1.00 96.12 90 LEU A CA 1
ATOM 661 C C . LEU A 1 90 ? 17.257 -5.067 -7.864 1.00 96.12 90 LEU A C 1
ATOM 663 O O . LEU A 1 90 ? 18.057 -5.984 -7.690 1.00 96.12 90 LEU A O 1
ATOM 667 N N . THR A 1 91 ? 16.767 -4.374 -6.833 1.00 96.94 91 THR A N 1
ATOM 668 C CA . THR A 1 91 ? 17.195 -4.622 -5.449 1.00 96.94 91 THR A CA 1
ATOM 669 C C . THR A 1 91 ? 16.021 -4.663 -4.482 1.00 96.94 91 THR A C 1
ATOM 671 O O . THR A 1 91 ? 15.055 -3.906 -4.599 1.00 96.94 91 THR A O 1
ATOM 674 N N . PHE A 1 92 ? 16.131 -5.531 -3.477 1.00 95.06 92 PHE A N 1
ATOM 675 C CA . PHE A 1 92 ? 15.109 -5.684 -2.445 1.00 95.06 92 PHE A CA 1
ATOM 676 C C . PHE A 1 92 ? 14.890 -4.410 -1.607 1.00 95.06 92 PHE A C 1
ATOM 678 O O . PHE A 1 92 ? 13.732 -4.063 -1.371 1.00 95.06 92 PHE A O 1
ATOM 685 N N . PRO A 1 93 ? 15.929 -3.653 -1.195 1.00 96.62 93 PRO A N 1
ATOM 686 C CA . PRO A 1 93 ? 15.717 -2.385 -0.498 1.00 96.62 93 PRO A CA 1
ATOM 687 C C . PRO A 1 93 ? 14.968 -1.361 -1.353 1.00 96.62 93 PRO A C 1
ATOM 689 O O . PRO A 1 93 ? 14.107 -0.654 -0.837 1.00 96.62 93 PRO A O 1
ATOM 692 N N . TYR A 1 94 ? 15.244 -1.305 -2.661 1.00 96.94 94 TYR A N 1
ATOM 693 C CA . TYR A 1 94 ? 14.539 -0.387 -3.551 1.00 96.94 94 TYR A CA 1
ATOM 694 C C . TYR A 1 94 ? 13.077 -0.798 -3.754 1.00 96.94 94 TYR A C 1
ATOM 696 O O . TYR A 1 94 ? 12.199 0.060 -3.696 1.00 96.94 94 TYR A O 1
ATOM 704 N N . TYR A 1 95 ? 12.797 -2.100 -3.878 1.00 97.25 95 TYR A N 1
ATOM 705 C CA . TYR A 1 95 ? 11.428 -2.627 -3.909 1.00 97.25 95 TYR A CA 1
ATOM 706 C C . TYR A 1 95 ? 10.631 -2.243 -2.650 1.00 97.25 95 TYR A C 1
ATOM 708 O O . TYR A 1 95 ? 9.514 -1.736 -2.738 1.00 97.25 95 TYR A O 1
ATOM 716 N N . ASN A 1 96 ? 11.238 -2.400 -1.470 1.00 97.44 96 ASN A N 1
ATOM 717 C CA . ASN A 1 96 ? 10.593 -2.140 -0.179 1.00 97.44 96 ASN A CA 1
ATOM 718 C C . ASN A 1 96 ? 10.649 -0.677 0.280 1.00 97.44 96 ASN A C 1
ATOM 720 O O . ASN A 1 96 ? 10.172 -0.371 1.374 1.00 97.44 96 ASN A O 1
ATOM 724 N N . LYS A 1 97 ? 11.208 0.236 -0.521 1.00 97.50 97 LYS A N 1
ATOM 725 C CA .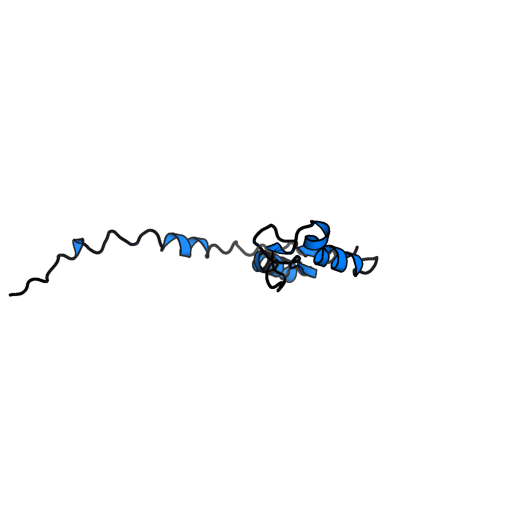 LYS A 1 97 ? 11.396 1.638 -0.128 1.00 97.50 97 LYS A CA 1
ATOM 726 C C . LYS A 1 97 ? 10.113 2.301 0.412 1.00 97.50 97 LYS A C 1
ATOM 728 O O . LYS A 1 97 ? 10.202 2.895 1.483 1.00 97.50 97 LYS A O 1
ATOM 733 N N . PRO A 1 98 ? 8.922 2.151 -0.209 1.00 97.50 98 PRO A N 1
ATOM 734 C CA . PRO A 1 98 ? 7.694 2.752 0.317 1.00 97.50 98 PRO A CA 1
ATOM 735 C C . PRO A 1 98 ? 7.323 2.258 1.718 1.00 97.50 98 PRO A C 1
ATOM 737 O O . PRO A 1 98 ? 6.856 3.039 2.542 1.00 97.50 98 PRO A O 1
ATOM 740 N N . LEU A 1 99 ? 7.566 0.977 2.016 1.00 96.94 99 LEU A N 1
ATOM 741 C CA . LEU A 1 99 ? 7.331 0.409 3.343 1.00 96.94 99 LEU A CA 1
ATOM 742 C C . LEU A 1 99 ? 8.329 0.955 4.368 1.00 96.94 99 LEU A C 1
ATOM 744 O O . LEU A 1 99 ? 7.930 1.343 5.464 1.00 96.94 99 LEU A O 1
ATOM 748 N N . ILE A 1 100 ? 9.614 1.000 4.013 1.00 97.12 100 ILE A N 1
ATOM 749 C CA . ILE A 1 100 ? 10.676 1.496 4.899 1.00 97.12 100 ILE A CA 1
ATOM 750 C C . ILE A 1 100 ? 10.437 2.970 5.239 1.00 97.12 100 ILE A C 1
ATOM 752 O O . ILE A 1 100 ? 10.457 3.337 6.413 1.00 97.12 100 ILE A O 1
ATOM 756 N N . ASP A 1 101 ? 10.151 3.794 4.230 1.00 97.31 101 ASP A N 1
ATOM 757 C CA . ASP A 1 101 ? 9.855 5.217 4.405 1.00 97.31 101 ASP A CA 1
ATOM 758 C C . ASP A 1 101 ? 8.613 5.419 5.281 1.00 97.31 101 ASP A C 1
ATOM 760 O O . ASP A 1 101 ? 8.616 6.244 6.197 1.00 97.31 101 ASP A O 1
ATOM 764 N N . PHE A 1 102 ? 7.562 4.627 5.039 1.00 96.50 102 PHE A N 1
ATOM 765 C CA . PHE A 1 102 ? 6.343 4.674 5.834 1.00 96.50 102 PHE A CA 1
ATOM 766 C C . PHE A 1 102 ? 6.623 4.368 7.310 1.00 96.50 102 PHE A C 1
ATOM 768 O O . PHE A 1 102 ? 6.276 5.175 8.171 1.00 96.50 102 PHE A O 1
ATOM 775 N N . LEU A 1 103 ? 7.304 3.260 7.616 1.00 95.12 103 LEU A N 1
ATOM 776 C CA . LEU A 1 103 ? 7.635 2.883 8.995 1.00 95.12 103 LEU A CA 1
ATOM 777 C C . LEU A 1 103 ? 8.562 3.903 9.670 1.00 95.12 103 LEU A C 1
ATOM 779 O O . LEU A 1 103 ? 8.405 4.196 10.856 1.00 95.12 103 LEU A O 1
ATOM 783 N N . ALA A 1 104 ? 9.504 4.487 8.925 1.00 95.19 104 ALA A N 1
ATOM 784 C CA . ALA A 1 104 ? 10.377 5.538 9.438 1.00 95.19 104 ALA A CA 1
ATOM 785 C C . ALA A 1 104 ? 9.591 6.801 9.831 1.00 95.19 104 ALA A C 1
ATOM 787 O O . ALA A 1 104 ? 9.929 7.428 10.840 1.00 95.19 104 ALA A O 1
ATOM 788 N N . SER A 1 105 ? 8.535 7.127 9.075 1.00 95.06 105 SER A N 1
ATOM 789 C CA . SER A 1 105 ? 7.667 8.292 9.296 1.00 95.06 105 SER A CA 1
ATOM 790 C C . SER A 1 105 ? 6.687 8.152 10.468 1.00 95.06 105 SER A C 1
ATOM 792 O O . SER A 1 105 ? 6.113 9.154 10.897 1.00 95.06 105 SER A O 1
ATOM 794 N N . LEU A 1 106 ? 6.493 6.940 11.003 1.00 93.62 106 LEU A N 1
ATOM 795 C CA . LEU A 1 106 ? 5.577 6.719 12.122 1.00 93.62 106 LEU A CA 1
ATOM 796 C C . LEU A 1 106 ? 6.082 7.402 13.406 1.00 93.62 106 LEU A C 1
ATOM 798 O O . LEU A 1 106 ? 7.291 7.403 13.683 1.00 93.62 106 LEU A O 1
ATOM 802 N N . PRO A 1 107 ? 5.175 7.962 14.226 1.00 90.88 107 PRO A N 1
ATOM 803 C CA . PRO A 1 107 ? 5.551 8.508 15.519 1.00 90.88 107 PRO A CA 1
ATOM 804 C C . PRO A 1 107 ? 6.014 7.376 16.462 1.00 90.88 107 PRO A C 1
ATOM 806 O O . PRO A 1 107 ? 5.613 6.225 16.286 1.00 90.88 107 PRO A O 1
ATOM 809 N N . PRO A 1 108 ? 6.853 7.659 17.478 1.00 85.81 108 PRO A N 1
ATOM 810 C CA . PRO A 1 108 ? 7.456 6.621 18.327 1.00 85.81 108 PRO A CA 1
ATOM 811 C C . PRO A 1 108 ? 6.459 5.696 19.040 1.00 85.81 108 PRO A C 1
ATOM 813 O O . PRO A 1 108 ? 6.799 4.568 19.366 1.00 85.81 108 PRO A O 1
ATOM 816 N N . ASN A 1 109 ? 5.236 6.166 19.283 1.00 83.88 109 ASN A N 1
ATOM 817 C CA . ASN A 1 109 ? 4.152 5.422 19.926 1.00 83.88 109 ASN A CA 1
ATOM 818 C C . ASN A 1 109 ? 3.334 4.540 18.959 1.00 83.88 109 ASN A C 1
ATOM 820 O O . ASN A 1 109 ? 2.394 3.884 19.402 1.00 83.88 109 ASN A O 1
ATOM 824 N N . GLU A 1 110 ? 3.652 4.555 17.663 1.00 79.81 110 GLU A N 1
ATOM 825 C CA . GLU A 1 110 ? 2.993 3.755 16.617 1.00 79.81 110 GLU A CA 1
ATOM 826 C C . GLU A 1 110 ? 3.982 2.873 15.827 1.00 79.81 110 GLU A C 1
ATOM 828 O O . GLU A 1 110 ? 3.582 2.281 14.826 1.00 79.81 110 GLU A O 1
ATOM 833 N N . LYS A 1 111 ? 5.253 2.795 16.250 1.00 63.62 111 LYS A N 1
ATOM 834 C CA . LYS A 1 111 ? 6.268 1.902 15.664 1.00 63.62 111 LYS A CA 1
ATOM 835 C C . LYS A 1 111 ? 6.202 0.489 16.231 1.00 63.62 111 LYS A C 1
ATOM 837 O O . LYS A 1 111 ? 5.939 0.350 17.445 1.00 63.62 111 LYS A O 1
#

pLDDT: mean 79.46, std 21.39, range [42.16, 98.12]

Organism: NCBI:txid210225

Radius of gyration: 23.93 Å; chains: 1; bounding box: 54×38×74 Å